Protein AF-A0A6A9TCU6-F1 (afdb_monomer_lite)

Secondary structure (DSSP, 8-state):
--PPEEP-S-HHHHTTSTTSSEETT------S--HHHHHHHHHHHHTTS-EEEEEESS-GGGTHHHHHHHH---GGGEEEEEE--SSHHHHHHTTT-

Foldseek 3Di:
DQFDFFALPPQVVLVVDPNSHDGPPDDDDDPPDDPVSVLSSLLRVQACAQDEAEAECDDQVVCVVSSCVSHVDPPVRYHYYYDPHPDPVVVVVVPPD

Radius of gyration: 14.01 Å; chains: 1; bounding box: 28×28×35 Å

Sequence (97 aa):
MTGDVLSTGLASLDNSIEAGGLRAGSVVAVRSPARSVCRRLACNCCADRPVHYVALGGDAGRYEPHVRTATGVGSEGISTASLSLSTPGEALTDHLD

Structure (mmCIF, N/CA/C/O backbone):
data_AF-A0A6A9TCU6-F1
#
_entry.id   AF-A0A6A9TCU6-F1
#
loop_
_atom_site.group_PDB
_atom_site.id
_atom_site.type_symbol
_atom_site.label_atom_id
_atom_site.label_alt_id
_atom_site.label_comp_id
_atom_site.label_asym_id
_atom_site.label_entity_id
_atom_site.label_seq_id
_atom_site.pdbx_PDB_ins_code
_atom_site.Cartn_x
_atom_site.Cartn_y
_atom_site.Cartn_z
_atom_site.occupancy
_atom_site.B_iso_or_equiv
_atom_site.auth_seq_id
_atom_site.auth_comp_id
_atom_site.auth_asym_id
_atom_site.auth_atom_id
_atom_site.pdbx_PDB_model_num
ATOM 1 N N . MET A 1 1 ? -15.664 -14.839 -12.899 1.00 43.47 1 MET A N 1
ATOM 2 C CA . MET A 1 1 ? -15.416 -13.439 -12.503 1.00 43.47 1 MET A CA 1
ATOM 3 C C . MET A 1 1 ? -13.919 -13.222 -12.599 1.00 43.47 1 MET A C 1
ATOM 5 O O . MET A 1 1 ? -13.185 -13.816 -11.822 1.00 43.47 1 MET A O 1
ATOM 9 N N . THR A 1 2 ? -13.446 -12.513 -13.620 1.00 48.12 2 THR A N 1
ATOM 10 C CA . THR A 1 2 ? -12.055 -12.049 -13.672 1.00 48.12 2 THR A CA 1
ATOM 11 C C . THR A 1 2 ? -11.898 -11.043 -12.541 1.00 48.12 2 THR A C 1
ATOM 13 O O . THR A 1 2 ? -12.474 -9.965 -12.618 1.00 48.12 2 THR A O 1
ATOM 16 N N . GLY A 1 3 ? -11.255 -11.441 -11.443 1.00 57.78 3 GLY A N 1
ATOM 17 C CA . GLY A 1 3 ? -10.996 -10.525 -10.335 1.00 57.78 3 GLY A CA 1
ATOM 18 C C . GLY A 1 3 ? -10.169 -9.351 -10.844 1.00 57.78 3 GLY A C 1
ATOM 19 O O . GLY A 1 3 ? -9.173 -9.578 -11.533 1.00 57.78 3 GLY A O 1
ATOM 20 N N . ASP A 1 4 ? -10.606 -8.128 -10.548 1.00 81.38 4 ASP A N 1
ATOM 21 C CA . ASP A 1 4 ? -9.928 -6.916 -10.997 1.00 81.38 4 ASP A CA 1
ATOM 22 C C . ASP A 1 4 ? -8.449 -6.959 -10.593 1.00 81.38 4 ASP A C 1
ATOM 24 O O . ASP A 1 4 ? -8.102 -7.168 -9.424 1.00 81.38 4 ASP A O 1
ATOM 28 N N . VAL A 1 5 ? -7.572 -6.799 -11.585 1.00 86.06 5 VAL A N 1
ATOM 29 C CA . VAL A 1 5 ? -6.130 -6.669 -11.375 1.00 86.06 5 VAL A CA 1
ATOM 30 C C . VAL A 1 5 ? -5.831 -5.205 -11.080 1.00 86.06 5 VAL A C 1
ATOM 32 O O . VAL A 1 5 ? -6.191 -4.307 -11.838 1.00 86.06 5 VAL A O 1
ATOM 35 N N . LEU A 1 6 ? -5.165 -4.972 -9.958 1.00 83.81 6 LEU A N 1
ATOM 36 C CA . LEU A 1 6 ? -4.763 -3.669 -9.464 1.00 83.81 6 LEU A CA 1
ATOM 37 C C . LEU A 1 6 ? -3.294 -3.440 -9.801 1.00 83.81 6 LEU A C 1
ATOM 39 O O . LEU A 1 6 ? -2.418 -4.173 -9.339 1.00 83.81 6 LEU A O 1
ATOM 43 N N . SER A 1 7 ? -3.018 -2.406 -10.591 1.00 85.12 7 SER A N 1
ATOM 44 C CA . SER A 1 7 ? -1.641 -1.991 -10.850 1.00 85.12 7 SER A CA 1
ATOM 45 C C . SER A 1 7 ? -1.009 -1.436 -9.576 1.00 85.12 7 SER A C 1
ATOM 47 O O . SER A 1 7 ? -1.603 -0.635 -8.854 1.00 85.12 7 SER A O 1
ATOM 49 N N . THR A 1 8 ? 0.240 -1.818 -9.330 1.00 82.50 8 THR A N 1
ATOM 50 C CA . THR A 1 8 ? 1.075 -1.236 -8.273 1.00 82.50 8 THR A CA 1
ATOM 51 C C . THR A 1 8 ? 1.673 0.116 -8.685 1.00 82.50 8 THR A C 1
ATOM 53 O O . THR A 1 8 ? 2.322 0.794 -7.881 1.00 82.50 8 THR A O 1
ATOM 56 N N . GLY A 1 9 ? 1.509 0.499 -9.960 1.00 82.06 9 GLY A N 1
ATOM 57 C CA . GLY A 1 9 ? 2.145 1.632 -10.639 1.00 82.06 9 GLY A CA 1
ATOM 58 C C . GLY A 1 9 ? 3.678 1.587 -10.612 1.00 82.06 9 GLY A C 1
ATOM 59 O O . GLY A 1 9 ? 4.356 2.621 -10.722 1.00 82.06 9 GLY A O 1
ATOM 60 N N . LEU A 1 10 ? 4.221 0.378 -10.458 1.00 86.62 10 LEU A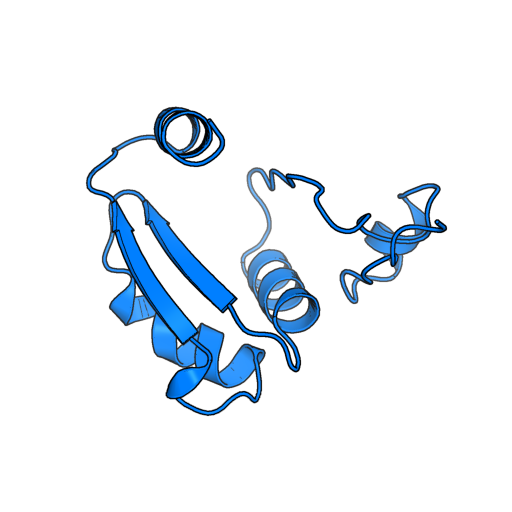 N 1
ATOM 61 C CA . LEU A 1 10 ? 5.618 0.014 -10.632 1.00 86.62 10 LEU A CA 1
ATOM 62 C C . LEU A 1 10 ? 5.681 -1.020 -11.758 1.00 86.62 10 LEU A C 1
ATOM 64 O O . LEU A 1 10 ? 5.509 -2.209 -11.513 1.00 86.62 10 LEU A O 1
ATOM 68 N N . ALA A 1 11 ? 5.961 -0.578 -12.986 1.00 87.94 11 ALA A N 1
ATOM 69 C CA . ALA A 1 11 ? 5.935 -1.455 -14.162 1.00 87.94 11 ALA A CA 1
ATOM 70 C C . ALA A 1 11 ? 6.815 -2.708 -14.006 1.00 87.94 11 ALA A C 1
ATOM 72 O O . ALA A 1 11 ? 6.436 -3.791 -14.434 1.00 87.94 11 ALA A O 1
ATOM 73 N N . SER A 1 12 ? 7.972 -2.591 -13.347 1.00 87.44 12 SER A N 1
ATOM 74 C CA . SER A 1 12 ? 8.839 -3.741 -13.073 1.00 87.44 12 SER A CA 1
ATOM 75 C C . SER A 1 12 ? 8.211 -4.765 -12.123 1.00 87.44 12 SER A C 1
ATOM 77 O O . SER A 1 12 ? 8.470 -5.953 -12.274 1.00 87.44 12 SER A O 1
ATOM 79 N N . LEU A 1 13 ? 7.403 -4.320 -11.155 1.00 86.06 13 LEU A N 1
ATOM 80 C CA . LEU A 1 13 ? 6.694 -5.201 -10.228 1.00 86.06 13 LEU A CA 1
ATOM 81 C C . LEU A 1 13 ? 5.455 -5.802 -10.896 1.00 86.06 13 LEU A C 1
ATOM 83 O O . LEU A 1 13 ? 5.277 -7.014 -10.840 1.00 86.06 13 LEU A O 1
ATOM 87 N N . ASP A 1 14 ? 4.661 -4.985 -11.585 1.00 89.44 14 ASP A N 1
ATOM 88 C CA . ASP A 1 14 ? 3.470 -5.438 -12.311 1.00 89.44 14 ASP A CA 1
ATOM 89 C C . ASP A 1 14 ? 3.833 -6.507 -13.353 1.00 89.44 14 ASP A C 1
ATOM 91 O O . ASP A 1 14 ? 3.206 -7.560 -13.388 1.00 89.44 14 ASP A O 1
ATOM 95 N N . ASN A 1 15 ? 4.917 -6.306 -14.113 1.00 90.50 15 ASN A N 1
ATOM 96 C CA . ASN A 1 15 ? 5.406 -7.279 -15.099 1.00 90.50 15 ASN A CA 1
ATOM 97 C C . ASN A 1 15 ? 5.995 -8.555 -14.476 1.00 90.50 15 ASN A C 1
ATOM 99 O O . ASN A 1 15 ? 6.145 -9.558 -15.169 1.00 90.50 15 ASN A O 1
ATOM 103 N N . SER A 1 16 ? 6.380 -8.518 -13.197 1.00 88.81 16 SER A N 1
ATOM 104 C CA . SER A 1 16 ? 6.895 -9.697 -12.488 1.00 88.81 16 SER A CA 1
ATOM 105 C C . SER A 1 16 ? 5.784 -10.592 -11.940 1.00 88.81 16 SER A C 1
ATOM 107 O O . SER A 1 16 ? 6.038 -11.744 -11.592 1.00 88.81 16 SER A O 1
ATOM 109 N N . ILE A 1 17 ? 4.554 -10.076 -11.866 1.00 87.25 17 ILE A N 1
ATOM 110 C CA . ILE A 1 17 ? 3.383 -10.821 -11.420 1.00 87.25 17 ILE A CA 1
ATOM 111 C C . ILE A 1 17 ? 2.656 -11.325 -12.664 1.00 87.25 17 ILE A C 1
ATOM 113 O O . ILE A 1 17 ? 2.302 -10.537 -13.531 1.00 87.25 17 ILE A O 1
ATOM 117 N N . GLU A 1 18 ? 2.377 -12.627 -12.740 1.00 87.38 18 GLU A N 1
ATOM 118 C CA . GLU A 1 18 ? 1.729 -13.255 -13.907 1.00 87.38 18 GLU A CA 1
ATOM 119 C C . GLU A 1 18 ? 0.408 -12.571 -14.302 1.00 87.38 18 GLU A C 1
ATOM 121 O O . GLU A 1 18 ? 0.074 -12.461 -15.477 1.00 87.38 18 GLU A O 1
ATOM 126 N N . ALA A 1 19 ? -0.330 -12.062 -13.313 1.00 83.81 19 ALA A N 1
ATOM 127 C CA . ALA A 1 19 ? -1.583 -11.349 -13.533 1.00 83.81 19 ALA A CA 1
ATOM 128 C C . ALA A 1 19 ? -1.410 -9.915 -14.076 1.00 83.81 19 ALA A C 1
ATOM 130 O O . ALA A 1 19 ? -2.411 -9.287 -14.404 1.00 83.81 19 ALA A O 1
ATOM 131 N N . GLY A 1 20 ? -0.187 -9.378 -14.145 1.00 87.06 20 GLY A N 1
ATOM 132 C CA . GLY A 1 20 ? 0.083 -7.982 -14.504 1.00 87.06 20 GLY A CA 1
ATOM 133 C C . GLY A 1 20 ? -0.166 -6.982 -13.367 1.00 87.06 20 GLY A C 1
ATOM 134 O O . GLY A 1 20 ? -0.340 -5.793 -13.623 1.00 87.06 20 GLY A O 1
ATOM 135 N N . GLY A 1 21 ? -0.241 -7.455 -12.118 1.00 89.06 21 GLY A N 1
ATOM 136 C CA . GLY A 1 21 ? -0.546 -6.647 -10.935 1.00 89.06 21 GLY A CA 1
ATOM 137 C C . GLY A 1 21 ? -1.113 -7.478 -9.781 1.00 89.06 21 GLY A C 1
ATOM 138 O O . GLY A 1 21 ? -1.097 -8.710 -9.807 1.00 89.06 21 GLY A O 1
ATOM 139 N N . LEU A 1 22 ? -1.630 -6.808 -8.754 1.00 87.44 22 LEU A N 1
ATOM 140 C CA . LEU A 1 22 ? -2.216 -7.441 -7.571 1.00 87.44 22 LEU A CA 1
ATOM 141 C C . LEU A 1 22 ? -3.664 -7.849 -7.842 1.00 87.44 22 LEU A C 1
ATOM 143 O O . LEU A 1 22 ? -4.457 -7.040 -8.308 1.00 87.44 22 LEU A O 1
ATOM 147 N N . ARG A 1 23 ? -4.062 -9.077 -7.504 1.00 87.44 23 ARG A N 1
ATOM 148 C CA . ARG A 1 23 ? -5.478 -9.465 -7.600 1.00 87.44 23 ARG A CA 1
ATOM 149 C C . ARG A 1 23 ? -6.273 -8.838 -6.457 1.00 87.44 23 ARG A C 1
ATOM 151 O O . ARG A 1 23 ? -5.818 -8.878 -5.312 1.00 87.44 23 ARG A O 1
ATOM 158 N N . ALA A 1 24 ? -7.466 -8.320 -6.739 1.00 82.56 24 ALA A N 1
ATOM 159 C CA . ALA A 1 24 ? -8.391 -7.879 -5.698 1.00 82.56 24 ALA A CA 1
ATOM 160 C C . ALA A 1 24 ? -8.600 -8.971 -4.625 1.00 82.56 24 ALA A C 1
ATOM 162 O O . ALA A 1 24 ? -8.728 -10.152 -4.950 1.00 82.56 24 ALA A O 1
ATOM 163 N N . GLY A 1 25 ? -8.590 -8.572 -3.348 1.00 80.62 25 GLY A N 1
ATOM 164 C CA . GLY A 1 25 ? -8.676 -9.482 -2.196 1.00 80.62 25 GLY A CA 1
ATOM 165 C C . GLY A 1 25 ? -7.356 -10.151 -1.786 1.00 80.62 25 GLY A C 1
ATOM 166 O O . GLY A 1 25 ? -7.331 -10.884 -0.804 1.00 80.62 25 GLY A O 1
ATOM 167 N N . SER A 1 26 ? -6.252 -9.906 -2.499 1.00 80.19 26 SER A N 1
ATOM 168 C CA . SER A 1 26 ? -4.940 -10.432 -2.101 1.00 80.19 26 SER A CA 1
ATOM 169 C C . SER A 1 26 ? -4.383 -9.703 -0.882 1.00 80.19 26 SER A C 1
ATOM 171 O O . SER A 1 26 ? -4.484 -8.481 -0.775 1.00 80.19 26 SER A O 1
ATOM 173 N N . VAL A 1 27 ? -3.685 -10.448 -0.027 1.00 80.00 27 VAL A N 1
ATOM 174 C CA . VAL A 1 27 ? -2.862 -9.903 1.058 1.00 80.00 27 VAL A CA 1
ATOM 175 C C . VAL A 1 27 ? -1.422 -9.812 0.565 1.00 80.00 27 VAL A C 1
ATOM 177 O O . VAL A 1 27 ? -0.863 -10.792 0.075 1.00 80.00 27 VAL A O 1
ATOM 180 N N . VAL A 1 28 ? -0.815 -8.630 0.679 1.00 77.88 28 VAL A N 1
ATOM 181 C CA . VAL A 1 28 ? 0.537 -8.368 0.168 1.00 77.88 28 VAL A CA 1
ATOM 182 C C . VAL A 1 28 ? 1.450 -7.948 1.307 1.00 77.88 28 VAL A C 1
ATOM 184 O O . VAL A 1 28 ? 1.247 -6.908 1.929 1.00 77.88 28 VAL A O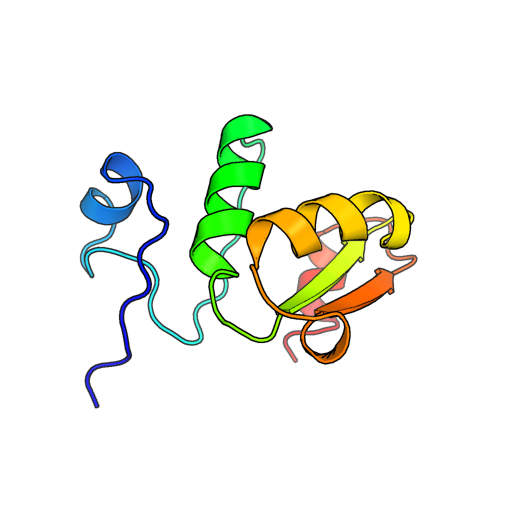 1
ATOM 187 N N . ALA A 1 29 ? 2.497 -8.737 1.543 1.00 78.56 29 ALA A N 1
ATOM 188 C CA . ALA A 1 29 ? 3.548 -8.407 2.495 1.00 78.56 29 ALA A CA 1
ATOM 189 C C . ALA A 1 29 ? 4.748 -7.784 1.770 1.00 78.56 29 ALA A C 1
ATOM 191 O O . ALA A 1 29 ? 5.296 -8.367 0.835 1.00 78.56 29 ALA A O 1
ATOM 192 N N . VAL A 1 30 ? 5.196 -6.613 2.228 1.00 74.81 30 VAL A N 1
ATOM 193 C CA . VAL A 1 30 ? 6.367 -5.919 1.673 1.00 74.81 30 VAL A CA 1
ATOM 194 C C 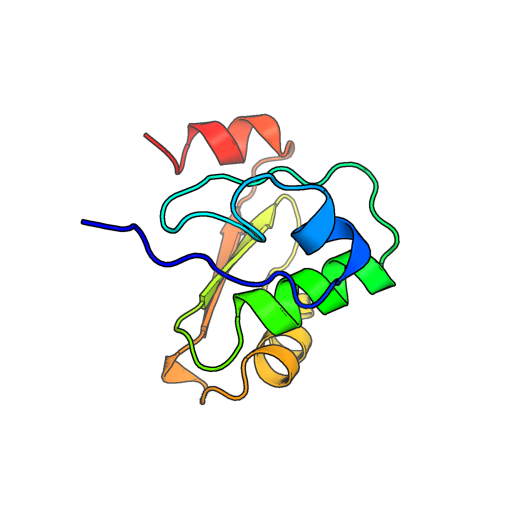. VAL A 1 30 ? 7.450 -5.830 2.745 1.00 74.81 30 VAL A C 1
ATOM 196 O O . VAL A 1 30 ? 7.302 -5.115 3.734 1.00 74.81 30 VAL A O 1
ATOM 199 N N . ARG A 1 31 ? 8.558 -6.557 2.562 1.00 76.06 31 ARG A N 1
ATOM 200 C CA . ARG A 1 31 ? 9.656 -6.639 3.541 1.00 76.06 31 ARG A CA 1
ATOM 201 C C . ARG A 1 31 ? 10.848 -5.782 3.124 1.00 76.06 31 ARG A C 1
ATOM 203 O O . ARG A 1 31 ? 11.334 -5.900 2.005 1.00 76.06 31 ARG A O 1
ATOM 210 N N . SER A 1 32 ? 11.327 -4.942 4.044 1.00 74.62 32 SER A N 1
ATOM 211 C CA . SER A 1 32 ? 12.493 -4.060 3.856 1.00 74.62 32 SER A CA 1
ATOM 212 C C . SER A 1 32 ? 12.513 -3.222 2.555 1.00 74.62 32 SER A C 1
ATOM 214 O O . SER A 1 32 ? 13.583 -3.052 1.968 1.00 74.62 32 SER A O 1
ATOM 216 N N . PRO A 1 33 ? 11.381 -2.678 2.070 1.00 74.69 33 PRO A N 1
ATOM 217 C CA . PRO A 1 33 ? 11.389 -1.840 0.875 1.00 74.69 33 PRO A CA 1
ATOM 218 C C . PRO A 1 33 ? 12.099 -0.505 1.128 1.00 74.69 33 PRO A C 1
ATOM 220 O O . PRO A 1 33 ? 12.062 0.056 2.227 1.00 74.69 33 PRO A O 1
ATOM 223 N N . ALA A 1 34 ? 12.674 0.072 0.074 1.00 78.12 34 ALA A N 1
ATOM 224 C CA . ALA A 1 34 ? 13.068 1.474 0.112 1.00 78.12 34 ALA A CA 1
ATOM 225 C C . ALA A 1 34 ? 11.836 2.361 0.382 1.00 78.12 34 ALA A C 1
ATOM 227 O O . ALA A 1 34 ? 10.751 2.119 -0.151 1.00 78.12 34 ALA A O 1
ATOM 228 N N . ARG A 1 35 ? 11.998 3.440 1.161 1.00 73.44 35 ARG A N 1
ATOM 229 C CA . ARG A 1 35 ? 10.891 4.349 1.533 1.00 73.44 35 ARG A CA 1
ATOM 230 C C . ARG A 1 35 ? 10.129 4.902 0.319 1.00 73.44 35 ARG A C 1
ATOM 232 O O . ARG A 1 35 ? 8.917 5.091 0.384 1.00 73.44 35 ARG A O 1
ATOM 239 N N . SER A 1 36 ? 10.828 5.144 -0.789 1.00 74.75 36 SER A N 1
ATOM 240 C CA . SER A 1 36 ? 10.241 5.590 -2.059 1.00 74.75 36 SER A CA 1
ATOM 241 C C . SER A 1 36 ? 9.306 4.550 -2.686 1.00 74.75 36 SER A C 1
ATOM 243 O O . SER A 1 36 ? 8.284 4.931 -3.256 1.00 74.75 36 SER A O 1
ATOM 245 N N . VAL A 1 37 ? 9.616 3.258 -2.541 1.00 78.19 37 VAL A N 1
ATOM 246 C CA . VAL A 1 37 ? 8.793 2.141 -3.027 1.00 78.19 37 V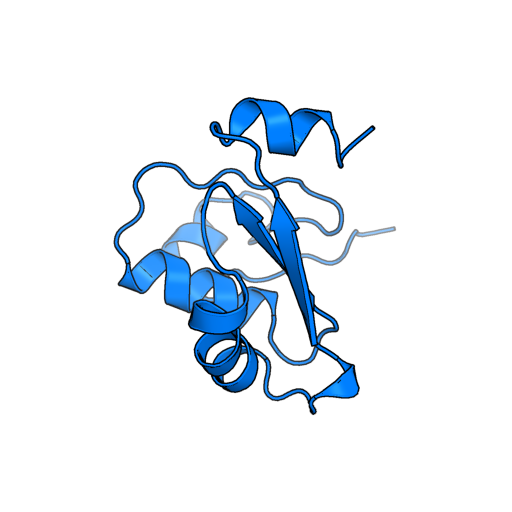AL A CA 1
ATOM 247 C C . VAL A 1 37 ? 7.522 2.026 -2.194 1.00 78.19 37 VAL A C 1
ATOM 249 O O . VAL A 1 37 ? 6.442 2.021 -2.775 1.00 78.19 37 VAL A O 1
ATOM 252 N N . CYS A 1 38 ? 7.623 2.056 -0.856 1.00 73.69 38 CYS A N 1
ATOM 253 C CA . CYS A 1 38 ? 6.444 2.097 0.023 1.00 73.69 38 CYS A CA 1
ATOM 254 C C . CYS A 1 38 ? 5.497 3.230 -0.343 1.00 73.69 38 CYS A C 1
ATOM 256 O O . CYS A 1 38 ? 4.296 3.021 -0.462 1.00 73.69 38 CYS A O 1
ATOM 258 N N . ARG A 1 39 ? 6.046 4.438 -0.528 1.00 72.69 39 ARG A N 1
ATOM 259 C CA . ARG A 1 39 ? 5.238 5.609 -0.862 1.00 72.69 39 ARG A CA 1
ATOM 260 C C . ARG A 1 39 ? 4.504 5.406 -2.181 1.00 72.69 39 ARG A C 1
ATOM 262 O O . ARG A 1 39 ? 3.328 5.715 -2.259 1.00 72.69 39 ARG A O 1
ATOM 269 N N . ARG A 1 40 ? 5.185 4.883 -3.202 1.00 78.06 40 ARG A N 1
ATOM 270 C CA . ARG A 1 40 ? 4.595 4.676 -4.529 1.00 78.06 40 ARG A CA 1
ATOM 271 C C . ARG A 1 40 ? 3.525 3.584 -4.520 1.00 78.06 40 ARG A C 1
ATOM 273 O O . ARG A 1 40 ? 2.462 3.805 -5.082 1.00 78.06 40 ARG A O 1
ATOM 280 N N . LEU A 1 41 ? 3.777 2.475 -3.825 1.00 77.81 41 LEU A N 1
ATOM 281 C CA . LEU A 1 41 ? 2.786 1.419 -3.607 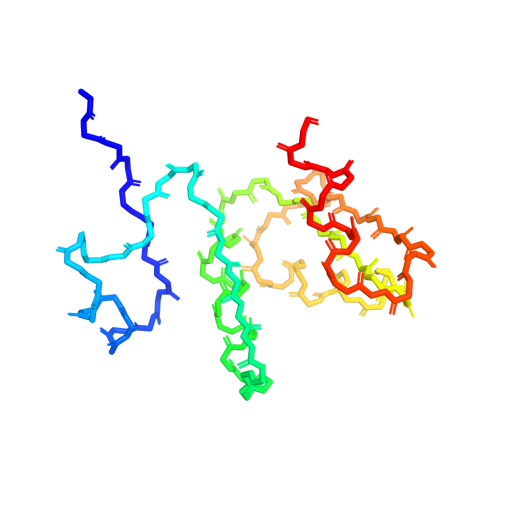1.00 77.81 41 LEU A CA 1
ATOM 282 C C . LEU A 1 41 ? 1.549 1.955 -2.886 1.00 77.81 41 LEU A C 1
ATOM 284 O O . LEU A 1 41 ? 0.441 1.762 -3.368 1.00 77.81 41 LEU A O 1
ATOM 288 N N . ALA A 1 42 ? 1.739 2.685 -1.784 1.00 73.31 42 ALA A N 1
ATOM 289 C CA . ALA A 1 42 ? 0.638 3.317 -1.069 1.00 73.31 42 ALA A CA 1
ATOM 290 C C . ALA A 1 42 ? -0.136 4.277 -1.988 1.00 73.31 42 ALA A C 1
ATOM 292 O O . ALA A 1 42 ? -1.336 4.119 -2.131 1.00 73.31 42 ALA A O 1
ATOM 293 N N . CYS A 1 43 ? 0.531 5.198 -2.690 1.00 72.62 43 CYS A N 1
ATOM 294 C CA . CYS A 1 43 ? -0.119 6.097 -3.653 1.00 72.62 43 CYS A CA 1
ATOM 295 C C . CYS A 1 43 ? -0.992 5.363 -4.671 1.00 72.62 43 CYS A C 1
ATOM 297 O O . CYS A 1 43 ? -2.173 5.663 -4.792 1.00 72.62 43 CYS A O 1
ATOM 299 N N . ASN A 1 44 ? -0.435 4.384 -5.376 1.00 76.56 44 ASN A N 1
ATOM 300 C CA . ASN A 1 44 ? -1.140 3.760 -6.491 1.00 76.56 44 ASN A CA 1
ATOM 301 C C . ASN A 1 44 ? -2.248 2.809 -6.031 1.00 76.56 44 ASN A C 1
ATOM 303 O O . ASN A 1 44 ? -3.309 2.771 -6.645 1.00 76.56 44 ASN A O 1
ATOM 307 N N . CYS A 1 45 ? -2.038 2.082 -4.931 1.00 74.50 45 CYS A N 1
ATOM 308 C CA . CYS A 1 45 ? -3.063 1.195 -4.382 1.00 74.50 45 CYS A CA 1
ATOM 309 C C . CYS A 1 45 ? -4.212 1.964 -3.711 1.00 74.50 45 CYS A C 1
ATOM 311 O O . CYS A 1 45 ? -5.305 1.418 -3.575 1.00 74.50 45 CYS A O 1
ATOM 313 N N . CYS A 1 46 ? -3.969 3.209 -3.290 1.00 75.38 46 CYS A N 1
ATOM 314 C CA . CYS A 1 46 ? -4.944 4.039 -2.586 1.00 75.38 46 CYS A CA 1
ATOM 315 C C . CYS A 1 46 ? -5.648 5.072 -3.489 1.00 75.38 46 CYS A C 1
ATOM 317 O O . CYS A 1 46 ? -6.580 5.729 -3.033 1.00 75.38 46 CYS A O 1
ATOM 319 N N . ALA A 1 47 ? -5.206 5.247 -4.738 1.00 74.75 47 ALA A N 1
ATOM 320 C CA . ALA A 1 47 ? -5.759 6.242 -5.656 1.00 74.75 47 ALA A CA 1
ATOM 321 C C . ALA A 1 47 ? -7.251 5.988 -5.941 1.00 74.75 47 ALA A C 1
ATOM 323 O O . ALA A 1 47 ? -7.625 4.880 -6.339 1.00 74.75 47 ALA A O 1
ATOM 324 N N . ASP A 1 48 ? -8.077 7.021 -5.733 1.00 72.81 48 ASP A N 1
ATOM 325 C CA . ASP A 1 48 ? -9.533 7.032 -5.958 1.00 72.81 48 ASP A CA 1
ATOM 326 C C . ASP A 1 48 ? -10.302 5.915 -5.230 1.00 72.81 48 ASP A C 1
ATOM 328 O O . ASP A 1 48 ? -11.346 5.444 -5.689 1.00 72.81 48 ASP A O 1
ATOM 332 N N . ARG A 1 49 ? -9.784 5.456 -4.084 1.00 74.69 49 ARG A N 1
ATOM 333 C CA . ARG A 1 49 ? -10.353 4.341 -3.316 1.00 74.69 49 ARG A CA 1
ATOM 334 C C . ARG A 1 49 ? -10.424 4.674 -1.827 1.00 74.69 49 ARG A C 1
ATOM 336 O O . ARG A 1 49 ? -9.507 5.312 -1.310 1.00 74.69 49 ARG A O 1
ATOM 343 N N . PRO A 1 50 ? -11.467 4.214 -1.114 1.00 75.25 50 PRO A N 1
ATOM 344 C CA . PRO A 1 50 ? -11.481 4.246 0.342 1.00 75.25 50 PRO A CA 1
ATOM 345 C C . PRO A 1 50 ? -10.316 3.434 0.906 1.00 75.25 50 PRO A C 1
ATOM 347 O O . PRO A 1 50 ? -10.075 2.307 0.464 1.00 75.25 50 PRO A O 1
ATOM 350 N N . VAL A 1 51 ? -9.600 3.998 1.877 1.00 77.81 51 VAL A N 1
ATOM 351 C CA . VAL A 1 51 ? -8.393 3.392 2.444 1.00 77.81 51 VAL A CA 1
ATOM 352 C C . VAL A 1 51 ? -8.431 3.408 3.963 1.00 77.81 51 VAL A C 1
ATOM 354 O O . VAL A 1 51 ? -8.605 4.445 4.600 1.00 77.81 51 VAL A O 1
ATOM 357 N N . HIS A 1 52 ? -8.179 2.236 4.536 1.00 77.06 52 HIS A N 1
ATOM 358 C CA . HIS A 1 52 ? -7.967 2.051 5.963 1.00 77.06 52 HIS A CA 1
ATOM 359 C C . HIS A 1 52 ? -6.469 1.871 6.210 1.00 77.06 52 HIS A C 1
ATOM 361 O O . HIS A 1 52 ? -5.875 0.874 5.800 1.00 77.06 52 HIS A O 1
ATOM 367 N N . TYR A 1 53 ? -5.837 2.859 6.840 1.00 76.81 53 TYR A N 1
ATOM 368 C CA . TYR A 1 53 ? -4.423 2.805 7.194 1.00 76.81 53 TYR A CA 1
ATOM 369 C C . TYR A 1 53 ? -4.255 2.372 8.649 1.00 76.81 53 TYR A C 1
ATOM 371 O O . TYR A 1 53 ? -4.743 3.035 9.564 1.00 76.81 53 TYR A O 1
ATOM 379 N N . VAL A 1 54 ? -3.510 1.291 8.864 1.00 75.62 54 VAL A N 1
ATOM 380 C CA . VAL A 1 54 ? -3.221 0.768 10.200 1.00 75.62 54 VAL A CA 1
ATOM 381 C C . VAL A 1 54 ? -1.726 0.894 10.478 1.00 75.62 54 VAL A C 1
ATOM 383 O O . VAL A 1 54 ? -0.904 0.305 9.776 1.00 75.62 54 VAL A O 1
ATOM 386 N N . ALA A 1 55 ? -1.359 1.674 11.494 1.00 74.31 55 ALA A N 1
ATOM 387 C CA . ALA A 1 55 ? 0.010 1.747 11.990 1.00 74.31 55 ALA A CA 1
ATOM 388 C C . ALA A 1 55 ? 0.227 0.721 13.103 1.00 74.31 55 ALA A C 1
ATOM 390 O O . ALA A 1 55 ? -0.592 0.603 14.011 1.00 74.31 55 ALA A O 1
ATOM 391 N N . LEU A 1 56 ? 1.361 0.024 13.059 1.00 71.69 56 LEU A N 1
ATOM 392 C CA . LEU A 1 56 ? 1.774 -0.928 14.090 1.00 71.69 56 LEU A CA 1
ATOM 393 C C . LEU A 1 56 ? 2.894 -0.318 14.926 1.00 71.69 56 LEU A C 1
ATOM 395 O O . LEU A 1 56 ? 3.906 0.113 14.370 1.00 71.69 56 LEU A O 1
ATOM 399 N N . GLY A 1 57 ? 2.707 -0.255 16.246 1.00 63.62 57 GLY A N 1
ATOM 400 C CA . GLY A 1 57 ? 3.723 0.244 17.178 1.00 63.62 57 GLY A CA 1
ATOM 401 C C . GLY A 1 57 ? 4.052 1.737 17.032 1.00 63.62 57 GLY A C 1
ATOM 402 O O . GLY A 1 57 ? 5.133 2.170 17.430 1.00 63.62 57 GLY A O 1
ATOM 403 N N . GLY A 1 58 ? 3.152 2.537 16.450 1.00 68.88 58 GLY A N 1
ATOM 404 C CA . GLY A 1 58 ? 3.358 3.968 16.224 1.00 68.88 58 GLY A CA 1
ATOM 405 C C . GLY A 1 58 ? 2.057 4.748 16.041 1.00 68.88 58 GLY A C 1
ATOM 406 O O . GLY A 1 58 ? 0.970 4.181 16.069 1.00 68.88 58 GLY A O 1
ATOM 407 N N . ASP A 1 59 ? 2.182 6.061 15.848 1.00 74.44 59 ASP A N 1
ATOM 408 C CA . ASP A 1 59 ? 1.045 6.960 15.629 1.00 74.44 59 ASP A CA 1
ATOM 409 C C . ASP A 1 59 ? 0.643 7.002 14.146 1.00 74.44 59 ASP A C 1
ATOM 411 O O . ASP A 1 59 ? 1.373 7.533 13.298 1.00 74.44 59 ASP A O 1
ATOM 415 N N . ALA A 1 60 ? -0.531 6.451 13.832 1.00 70.25 60 ALA A N 1
ATOM 416 C CA . ALA A 1 60 ? -1.110 6.474 12.496 1.00 70.25 60 ALA A CA 1
ATOM 417 C C . ALA A 1 60 ? -1.383 7.896 11.979 1.00 70.25 60 ALA A C 1
ATOM 419 O O . ALA A 1 60 ? -1.213 8.147 10.780 1.00 70.25 60 ALA A O 1
ATOM 420 N N . GLY A 1 61 ? -1.703 8.846 12.868 1.00 71.31 61 GLY A N 1
ATOM 421 C CA . GLY A 1 61 ? -1.972 10.244 12.523 1.00 71.31 61 GLY A CA 1
ATOM 422 C C . GLY A 1 61 ? -0.775 10.934 11.865 1.00 71.31 61 GLY A C 1
ATOM 423 O O . GLY A 1 61 ? -0.931 11.772 10.978 1.00 71.31 61 GLY A O 1
ATOM 424 N N . ARG A 1 62 ? 0.452 10.503 12.186 1.00 75.25 62 ARG A N 1
ATOM 425 C CA . ARG A 1 62 ? 1.680 11.006 11.549 1.00 75.25 62 ARG A CA 1
ATOM 426 C C . ARG A 1 62 ? 1.747 10.719 10.043 1.00 75.25 62 ARG A C 1
ATOM 428 O O . ARG A 1 62 ? 2.382 11.468 9.294 1.00 75.25 62 ARG A O 1
ATOM 435 N N . TYR A 1 63 ? 1.138 9.627 9.592 1.00 71.62 63 TYR A N 1
ATOM 436 C CA . TYR A 1 63 ? 1.181 9.191 8.193 1.00 71.62 63 TYR A CA 1
ATOM 437 C C . TYR A 1 63 ? -0.042 9.639 7.395 1.00 71.62 63 TYR A C 1
ATOM 439 O O . TYR A 1 63 ? 0.020 9.703 6.168 1.00 71.62 63 TYR A O 1
ATOM 447 N N . GLU A 1 64 ? -1.105 10.048 8.078 1.00 74.25 64 GLU A N 1
ATOM 448 C CA . GLU A 1 64 ? -2.357 10.500 7.484 1.00 74.25 64 GLU A CA 1
ATOM 449 C C . GLU A 1 64 ? -2.196 11.596 6.410 1.00 74.25 64 GLU A C 1
ATOM 451 O O . GLU A 1 64 ? -2.771 11.436 5.332 1.00 74.25 64 GLU A O 1
ATOM 456 N N . PRO A 1 65 ? -1.360 12.649 6.574 1.00 74.56 65 PRO A N 1
ATOM 457 C CA . PRO A 1 65 ? -1.162 13.651 5.518 1.00 74.56 65 PRO A CA 1
ATOM 458 C C . PRO A 1 65 ? -0.559 13.066 4.233 1.00 74.56 65 PRO A C 1
ATOM 460 O O . PRO A 1 65 ? -0.855 13.516 3.124 1.00 74.56 65 PRO A O 1
ATOM 463 N N . HIS A 1 66 ? 0.280 12.036 4.374 1.00 71.69 66 HIS A N 1
ATOM 464 C CA . HIS A 1 66 ? 0.902 11.356 3.243 1.00 71.69 66 HIS A CA 1
ATOM 465 C C . HIS A 1 66 ? -0.123 10.482 2.514 1.00 71.69 66 HIS A C 1
ATOM 467 O O . HIS A 1 66 ? -0.145 10.486 1.287 1.00 71.69 66 HIS A O 1
ATOM 473 N N . VAL A 1 67 ? -0.996 9.792 3.258 1.00 70.19 67 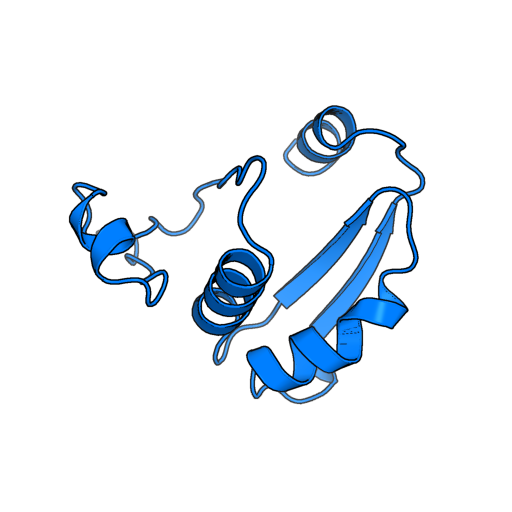VAL A N 1
ATOM 474 C CA . VAL A 1 67 ? -2.098 8.985 2.706 1.00 70.19 67 VAL A CA 1
ATOM 475 C C . VAL A 1 67 ? -3.152 9.876 2.032 1.00 70.19 67 VAL A C 1
ATOM 477 O O . VAL A 1 67 ? -3.616 9.558 0.942 1.00 70.19 67 VAL A O 1
ATOM 480 N N . ARG A 1 68 ? -3.463 11.050 2.595 1.00 73.75 68 ARG A N 1
ATOM 481 C CA . ARG A 1 68 ? -4.330 12.069 1.966 1.00 73.75 68 ARG A CA 1
ATOM 482 C C . ARG A 1 68 ? -3.787 12.536 0.619 1.00 73.75 68 ARG A C 1
ATOM 484 O O . ARG A 1 68 ? -4.492 12.516 -0.381 1.00 73.75 68 ARG A O 1
ATOM 491 N N . THR A 1 69 ? -2.506 12.895 0.582 1.00 71.19 69 THR A N 1
ATOM 492 C CA . THR A 1 69 ? -1.839 13.317 -0.663 1.00 71.19 69 THR A CA 1
ATOM 493 C C . THR A 1 69 ? -1.821 12.195 -1.708 1.00 71.19 69 THR A C 1
ATOM 495 O O . THR A 1 69 ? -1.879 12.453 -2.904 1.00 71.19 69 THR A O 1
ATOM 498 N N . ALA A 1 70 ? -1.725 10.948 -1.250 1.00 66.94 70 ALA A N 1
ATOM 499 C CA . ALA A 1 70 ? -1.642 9.748 -2.069 1.00 66.94 70 ALA A CA 1
ATOM 500 C C . ALA A 1 70 ? -2.984 9.304 -2.678 1.00 66.94 70 ALA A C 1
ATOM 502 O O . ALA A 1 70 ? -2.998 8.829 -3.806 1.00 66.94 70 ALA A O 1
ATOM 503 N N . THR A 1 71 ? -4.079 9.426 -1.928 1.00 65.25 71 THR A N 1
ATOM 504 C CA . THR A 1 71 ? -5.413 8.923 -2.304 1.00 65.25 71 THR A CA 1
ATOM 505 C C . THR A 1 71 ? -6.158 9.864 -3.244 1.00 65.25 71 THR A C 1
ATOM 507 O O . THR A 1 71 ? -6.946 9.400 -4.060 1.00 65.25 71 THR A O 1
ATOM 510 N N . GLY A 1 72 ? -5.950 11.181 -3.114 1.00 64.38 72 GLY A N 1
ATOM 511 C CA . GLY A 1 72 ? -6.768 12.186 -3.806 1.00 64.38 72 GLY A CA 1
ATOM 512 C C . GLY A 1 72 ? -8.217 12.260 -3.301 1.00 64.38 72 GLY A C 1
ATOM 513 O O . GLY A 1 72 ? -8.998 13.069 -3.797 1.00 64.38 72 GLY A O 1
ATOM 514 N N . VAL A 1 73 ? -8.573 11.452 -2.294 1.00 60.28 73 VAL A N 1
ATOM 515 C CA . VAL A 1 73 ? -9.918 11.364 -1.720 1.00 60.28 73 VAL A CA 1
ATOM 516 C C . VAL A 1 73 ? -10.048 12.369 -0.569 1.00 60.28 73 VAL A C 1
ATOM 518 O O . VAL A 1 73 ? -9.094 12.624 0.172 1.00 60.28 73 VAL A O 1
ATOM 521 N N . GLY A 1 74 ? -11.236 12.964 -0.415 1.00 59.88 74 GLY A N 1
ATOM 522 C CA . GLY A 1 74 ? -11.561 13.818 0.733 1.00 59.88 74 GLY A CA 1
ATOM 523 C C . GLY A 1 74 ? -11.423 13.081 2.075 1.00 59.88 74 GLY A C 1
ATOM 524 O O . GLY A 1 74 ? -11.332 11.856 2.118 1.00 59.88 74 GLY A O 1
ATOM 525 N N . SER A 1 75 ? -11.434 13.823 3.187 1.00 58.84 75 SER A N 1
ATOM 526 C CA . SER A 1 75 ? -11.255 13.302 4.560 1.00 58.84 75 SER A CA 1
ATOM 527 C C . SER A 1 75 ? -12.128 12.097 4.920 1.00 58.84 75 SER A C 1
ATOM 529 O O . SER A 1 75 ? -11.715 11.286 5.737 1.00 58.84 75 SER A O 1
ATOM 531 N N . GLU A 1 76 ? -13.300 11.979 4.301 1.00 63.16 76 GLU A N 1
ATOM 532 C CA . GLU A 1 76 ? -14.285 10.916 4.527 1.00 63.16 76 GLU A CA 1
ATOM 533 C C . GLU A 1 76 ? -13.821 9.530 4.032 1.00 63.16 76 GLU A C 1
ATOM 535 O O . GLU A 1 76 ? -14.332 8.509 4.479 1.00 63.16 76 GLU A O 1
ATOM 540 N N . GLY A 1 77 ? -12.866 9.474 3.095 1.00 63.81 77 GLY A N 1
ATOM 541 C CA . GLY A 1 77 ? -12.409 8.226 2.472 1.00 63.81 77 GLY A CA 1
ATOM 542 C C . GLY A 1 77 ? -11.210 7.568 3.151 1.00 63.81 77 GLY A C 1
ATOM 543 O O . GLY A 1 77 ? -10.730 6.546 2.664 1.00 63.81 77 GLY A O 1
ATOM 544 N N . ILE A 1 78 ? -10.692 8.158 4.233 1.00 68.38 78 ILE A N 1
ATOM 545 C CA . ILE A 1 78 ? -9.485 7.687 4.915 1.00 68.38 78 ILE A CA 1
ATOM 546 C C . ILE A 1 78 ? -9.799 7.491 6.387 1.00 68.38 78 ILE A C 1
ATOM 548 O O . ILE A 1 78 ? -10.133 8.446 7.084 1.00 68.38 78 ILE A O 1
ATOM 552 N N . SER A 1 79 ? -9.608 6.271 6.880 1.00 74.44 79 SER A N 1
ATOM 553 C CA . SER A 1 79 ? -9.557 6.027 8.319 1.00 74.44 79 SER A CA 1
ATOM 554 C C . SER A 1 79 ? -8.148 5.619 8.728 1.00 74.44 79 SER A C 1
ATOM 556 O O . SER A 1 79 ? -7.450 4.905 8.004 1.00 74.44 79 SER A O 1
ATOM 558 N N . THR A 1 80 ? -7.729 6.061 9.908 1.00 70.94 80 THR A N 1
ATOM 559 C CA . THR A 1 80 ? -6.452 5.690 10.516 1.00 70.94 80 THR A CA 1
ATOM 560 C C . THR A 1 80 ? -6.702 4.941 11.820 1.00 70.94 80 THR A C 1
ATOM 562 O O . THR A 1 80 ? -7.603 5.282 12.584 1.00 70.94 80 THR A O 1
ATOM 565 N N . ALA A 1 81 ? -5.922 3.895 12.071 1.00 72.81 81 ALA A N 1
ATOM 566 C CA . ALA A 1 81 ? -5.925 3.167 13.333 1.00 72.81 81 ALA A CA 1
ATOM 567 C C . ALA A 1 81 ? -4.487 2.893 13.772 1.00 72.81 81 ALA A C 1
ATOM 569 O O . ALA A 1 81 ? -3.623 2.590 12.949 1.00 72.81 81 ALA A O 1
ATOM 570 N N . SER A 1 82 ? -4.235 2.991 15.071 1.00 73.75 82 SER A N 1
ATOM 571 C CA . SER A 1 82 ? -2.949 2.639 15.669 1.00 73.75 82 SER A CA 1
ATOM 572 C C . SER A 1 82 ? -3.147 1.374 16.489 1.00 73.75 82 SER A C 1
ATOM 574 O O . SER A 1 82 ? -3.919 1.382 17.447 1.00 73.75 82 SER A O 1
ATOM 576 N N . LEU A 1 83 ? -2.457 0.296 16.132 1.00 69.81 83 LEU A N 1
ATOM 577 C CA . LEU A 1 83 ? -2.405 -0.910 16.947 1.00 69.81 83 LEU A CA 1
ATOM 578 C C . LEU A 1 83 ? -1.165 -0.865 17.837 1.00 69.81 83 LEU A C 1
ATOM 580 O O . LEU A 1 83 ? -0.053 -0.582 17.384 1.00 69.81 83 LEU A O 1
ATOM 584 N N . SER A 1 84 ? -1.366 -1.185 19.113 1.00 62.59 84 SER A N 1
ATOM 585 C CA . SER A 1 84 ? -0.316 -1.312 20.129 1.00 62.59 84 SER A CA 1
ATOM 586 C C . SER A 1 84 ? 0.554 -2.562 19.954 1.00 62.59 84 SER A C 1
ATOM 588 O O . SER A 1 84 ? 1.510 -2.742 20.707 1.00 62.59 84 SER A O 1
ATOM 590 N N . LEU A 1 85 ? 0.247 -3.410 18.966 1.00 62.88 85 LEU A N 1
ATOM 591 C CA . LEU A 1 85 ? 1.009 -4.615 18.662 1.00 62.88 85 LEU A CA 1
ATOM 592 C C . LEU A 1 85 ? 2.428 -4.253 18.211 1.00 62.88 85 LEU A C 1
ATOM 594 O O . LEU A 1 85 ? 2.648 -3.418 17.330 1.00 62.88 85 LEU A O 1
ATOM 598 N N . SER A 1 86 ? 3.400 -4.893 18.855 1.00 54.88 86 SER A N 1
ATOM 599 C CA . SER A 1 86 ? 4.831 -4.637 18.710 1.00 54.88 86 SER A CA 1
ATOM 600 C C . SER A 1 86 ? 5.449 -5.354 17.508 1.00 54.88 86 SER A C 1
ATOM 602 O O . SER A 1 86 ? 6.603 -5.073 17.173 1.00 54.88 86 SER A O 1
ATOM 604 N N . THR A 1 87 ? 4.707 -6.240 16.826 1.00 54.88 87 THR A N 1
ATOM 605 C CA . THR A 1 87 ? 5.218 -6.972 15.662 1.00 54.88 87 THR A CA 1
ATOM 606 C C . THR A 1 87 ? 4.225 -7.057 14.486 1.00 54.88 87 THR A C 1
ATOM 608 O O . THR A 1 87 ? 3.035 -7.301 14.681 1.00 54.88 87 THR A O 1
ATOM 611 N N . PRO A 1 88 ? 4.699 -6.909 13.229 1.00 55.97 88 PRO A N 1
ATOM 612 C CA . PRO A 1 88 ? 3.861 -7.045 12.032 1.00 55.97 88 PRO A CA 1
ATOM 613 C C . PRO A 1 88 ? 3.152 -8.393 11.856 1.00 55.97 88 PRO A C 1
ATOM 615 O O . PRO A 1 88 ? 2.134 -8.445 11.176 1.00 55.97 88 PRO A O 1
ATOM 618 N N . GLY A 1 89 ? 3.688 -9.475 12.434 1.00 56.16 89 GLY A N 1
ATOM 619 C CA . GLY A 1 89 ? 3.111 -10.819 12.316 1.00 56.16 89 GLY A CA 1
ATOM 620 C C . GLY A 1 89 ? 1.828 -11.000 13.131 1.00 56.16 89 GLY A C 1
ATOM 621 O O . GLY A 1 89 ? 0.877 -11.602 12.642 1.00 56.16 89 GLY A O 1
ATOM 622 N N . GLU A 1 90 ? 1.770 -10.424 14.333 1.00 56.69 90 GLU A N 1
ATOM 623 C CA . GLU A 1 90 ? 0.577 -10.472 15.190 1.00 56.69 90 GLU A CA 1
ATOM 624 C C . GLU A 1 90 ? -0.569 -9.661 14.576 1.00 56.69 90 GLU A C 1
ATOM 626 O O . GLU A 1 90 ? -1.695 -10.138 14.499 1.00 56.69 90 GLU A O 1
ATOM 631 N N . ALA A 1 91 ? -0.268 -8.490 14.011 1.00 54.94 91 ALA A N 1
ATOM 632 C CA . ALA A 1 91 ? -1.268 -7.651 13.354 1.00 54.94 91 ALA A CA 1
ATOM 633 C C . ALA A 1 91 ? -1.859 -8.255 12.072 1.00 54.94 91 ALA A C 1
ATOM 635 O O . ALA A 1 91 ? -2.994 -7.948 11.716 1.00 54.94 91 ALA A O 1
ATOM 636 N N . LEU A 1 92 ? -1.093 -9.092 11.363 1.00 55.56 92 LEU A N 1
ATOM 637 C CA . LEU A 1 92 ? -1.595 -9.815 10.195 1.00 55.56 92 LEU A CA 1
ATOM 638 C C . LEU A 1 92 ? -2.591 -10.915 10.605 1.00 55.56 92 LEU A C 1
ATOM 640 O O . LEU A 1 92 ? -3.478 -11.239 9.827 1.00 55.56 92 LEU A O 1
ATOM 644 N N . THR A 1 93 ? -2.438 -11.470 11.811 1.00 55.22 93 THR A N 1
ATOM 645 C CA . THR A 1 93 ? -3.264 -12.571 12.333 1.00 55.22 93 THR A CA 1
ATOM 646 C C . THR A 1 93 ? -4.556 -12.040 12.972 1.00 55.22 93 THR A C 1
ATOM 648 O O . THR A 1 93 ? -5.623 -12.569 12.711 1.00 55.22 93 THR A O 1
ATOM 651 N N . ASP A 1 94 ? -4.494 -10.926 13.711 1.00 47.91 94 ASP A N 1
ATOM 652 C CA . ASP A 1 94 ? -5.643 -10.344 14.440 1.00 47.91 94 ASP A CA 1
ATOM 653 C C . ASP A 1 94 ? -6.689 -9.618 13.559 1.00 47.91 94 ASP A C 1
ATOM 655 O O . ASP A 1 94 ? -7.749 -9.220 14.046 1.00 47.91 94 ASP A O 1
ATOM 659 N N . HIS A 1 95 ? -6.393 -9.356 12.281 1.00 46.16 95 HIS A N 1
ATOM 660 C CA . HIS A 1 95 ? -7.249 -8.551 11.388 1.00 46.16 95 HIS A CA 1
ATOM 661 C C . HIS A 1 95 ? -7.598 -9.215 10.051 1.00 46.16 95 HIS A C 1
ATOM 663 O O . HIS A 1 95 ? -8.315 -8.613 9.250 1.00 46.16 95 HIS A O 1
ATOM 669 N N . LEU A 1 96 ? -7.085 -10.418 9.786 1.00 43.84 96 LEU A N 1
ATOM 670 C CA . LEU A 1 96 ? -7.419 -11.193 8.586 1.00 43.84 96 LEU A CA 1
ATOM 671 C C . LEU A 1 96 ? -8.214 -12.473 8.888 1.00 43.84 96 LEU A C 1
ATOM 673 O O . LEU A 1 96 ? -8.552 -13.178 7.936 1.00 43.84 96 LEU A O 1
ATOM 677 N N . ASP A 1 97 ? -8.523 -12.728 10.164 1.00 37.88 97 ASP A N 1
ATOM 678 C CA . ASP A 1 97 ? -9.472 -13.751 10.621 1.00 37.88 97 ASP A CA 1
ATOM 679 C C . ASP A 1 97 ? -10.874 -13.156 10.857 1.00 37.88 97 ASP A C 1
ATOM 681 O O . ASP A 1 97 ? -10.974 -12.054 11.451 1.00 37.88 97 ASP A O 1
#

pLDDT: mean 72.12, std 11.58, range [37.88, 90.5]